Protein AF-A0A2V5LMG5-F1 (afdb_monomer)

Solvent-accessible surface area (backbone atoms only — not comparable to full-atom values): 3380 Å² total; 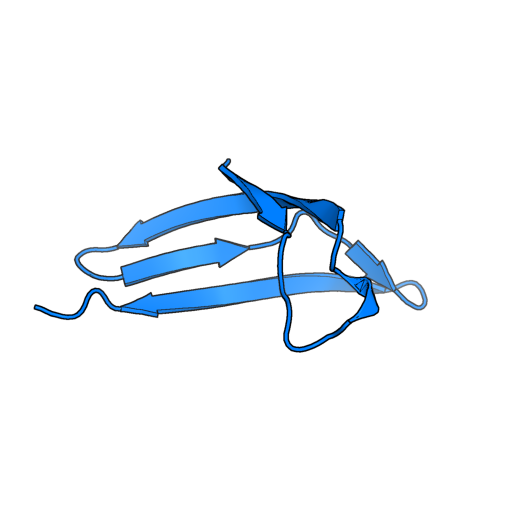per-residue (Å²): 114,49,75,43,76,29,81,72,55,97,55,67,90,49,44,78,38,78,44,63,24,44,69,49,77,58,90,63,30,40,40,36,28,42,65,82,38,80,54,97,91,40,81,45,69,56,75,47,80,44,72,68,81,130

Mean predicted aligned error: 3.39 Å

Nearest PDB structures (foldseek):
  3l1f-assembly1_A-2  TM=6.279E-01  e=4.291E+00  Bos taurus
  4m5t-assembly3_A  TM=6.942E-01  e=6.531E+00  Homo sapiens
  5lum-assembly2_C  TM=6.596E-01  e=9.940E+00  Homo sapiens

Foldseek 3Di:
DDWDQACDDPPRVCHRDIFDWDWDDDPQKIKTKGDFDADPNDTDMDIDIDGDDD

Sequence (54 aa):
TVTHHVRGASYPNWIGSDQLRHFKFDGSRLLLSTPPLVSGGQSLEYVALWERIS

Structure (mmCIF, N/CA/C/O backbone):
data_AF-A0A2V5LMG5-F1
#
_entry.id   AF-A0A2V5LMG5-F1
#
loop_
_atom_site.group_PDB
_atom_site.id
_atom_site.type_symbol
_atom_site.label_atom_id
_atom_site.label_alt_id
_atom_site.label_comp_id
_atom_site.label_asym_id
_atom_site.label_entity_id
_atom_site.label_seq_id
_atom_site.pdbx_PDB_ins_code
_atom_site.Cartn_x
_atom_site.Cartn_y
_atom_site.Cartn_z
_atom_site.occupancy
_atom_site.B_iso_or_equiv
_atom_site.auth_seq_id
_atom_site.auth_comp_id
_atom_site.auth_asym_id
_atom_site.auth_atom_id
_atom_site.pdbx_PDB_model_num
ATOM 1 N N . THR A 1 1 ? -3.623 -8.826 2.608 1.00 95.00 1 THR A N 1
ATOM 2 C CA . THR A 1 1 ? -3.109 -7.897 1.576 1.00 95.00 1 THR A CA 1
ATOM 3 C C . THR A 1 1 ? -4.266 -7.355 0.763 1.00 95.00 1 THR A C 1
ATOM 5 O O . THR A 1 1 ? -5.342 -7.938 0.801 1.00 95.00 1 THR A O 1
ATOM 8 N N . VAL A 1 2 ? -4.064 -6.246 0.056 1.00 97.12 2 VAL A N 1
ATOM 9 C CA . VAL A 1 2 ? -5.013 -5.675 -0.911 1.00 97.12 2 VAL A CA 1
ATOM 10 C C . VAL A 1 2 ? -4.280 -5.412 -2.226 1.00 97.12 2 VAL A C 1
ATOM 12 O O . VAL A 1 2 ? -3.130 -4.972 -2.202 1.00 97.12 2 VAL A O 1
ATOM 15 N N . THR A 1 3 ? -4.928 -5.684 -3.358 1.00 97.12 3 THR A N 1
ATOM 16 C CA . THR A 1 3 ? -4.400 -5.364 -4.691 1.00 97.12 3 THR A CA 1
ATOM 17 C C . THR A 1 3 ? -5.198 -4.212 -5.277 1.00 97.12 3 THR A C 1
ATOM 19 O O . THR A 1 3 ? -6.417 -4.296 -5.401 1.00 97.12 3 THR A O 1
ATOM 22 N N . HIS A 1 4 ? -4.509 -3.133 -5.637 1.00 95.75 4 HIS A N 1
ATOM 23 C CA . HIS A 1 4 ? -5.107 -2.020 -6.363 1.00 95.75 4 HIS A CA 1
ATOM 24 C C . HIS A 1 4 ? -4.851 -2.203 -7.858 1.00 95.75 4 HIS A C 1
ATOM 26 O O . HIS A 1 4 ? -3.697 -2.240 -8.277 1.00 95.75 4 HIS A O 1
ATOM 32 N N . HIS A 1 5 ? -5.917 -2.277 -8.652 1.00 97.56 5 HIS A N 1
ATOM 33 C CA . HIS A 1 5 ? -5.841 -2.231 -10.112 1.00 97.56 5 HIS A CA 1
ATOM 34 C C . HIS A 1 5 ? -5.865 -0.764 -10.550 1.00 97.56 5 HIS A C 1
ATOM 36 O O . HIS A 1 5 ? -6.927 -0.135 -10.604 1.00 97.56 5 HIS A O 1
ATOM 42 N N . VAL A 1 6 ? -4.692 -0.177 -10.789 1.00 96.50 6 VAL A N 1
ATOM 43 C CA . VAL A 1 6 ? -4.551 1.277 -10.942 1.00 96.50 6 VAL A CA 1
ATOM 44 C C . VAL A 1 6 ? -5.101 1.727 -12.294 1.00 96.50 6 VAL A C 1
ATOM 46 O O . VAL A 1 6 ? -4.550 1.410 -13.344 1.00 96.50 6 VAL A O 1
ATOM 49 N N . ARG A 1 7 ? -6.182 2.513 -12.282 1.00 97.44 7 ARG A N 1
ATOM 50 C CA . ARG A 1 7 ? -6.768 3.117 -13.497 1.00 97.44 7 ARG A CA 1
ATOM 51 C C . ARG A 1 7 ? -6.330 4.562 -13.730 1.00 97.44 7 ARG A C 1
ATOM 53 O O . ARG A 1 7 ? 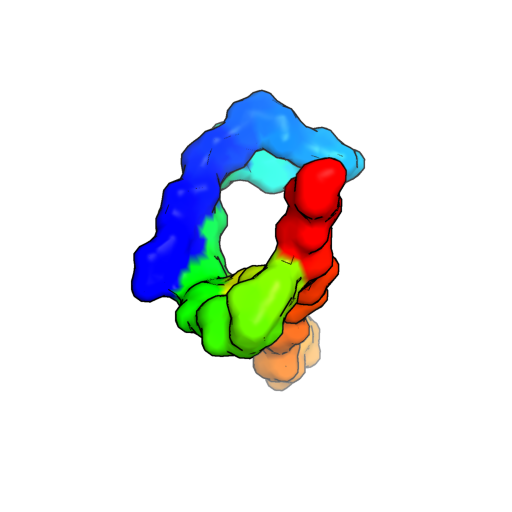-6.328 5.017 -14.865 1.00 97.44 7 ARG A O 1
ATOM 60 N N . GLY A 1 8 ? -5.933 5.259 -12.668 1.00 96.06 8 GLY A N 1
ATOM 61 C CA . GLY A 1 8 ? -5.418 6.624 -12.701 1.00 96.06 8 GLY A CA 1
ATOM 62 C C . GLY A 1 8 ? -4.431 6.837 -11.558 1.00 96.06 8 GLY A C 1
ATOM 63 O O . GLY A 1 8 ? -4.575 6.231 -10.496 1.00 96.06 8 GLY A O 1
ATOM 64 N N . ALA A 1 9 ? -3.414 7.664 -11.786 1.00 95.06 9 ALA A N 1
ATOM 65 C CA . ALA A 1 9 ? -2.378 7.958 -10.805 1.00 95.06 9 ALA A CA 1
ATOM 66 C C . ALA A 1 9 ? -1.777 9.346 -11.047 1.00 95.06 9 ALA A C 1
ATOM 68 O O . ALA A 1 9 ? -1.689 9.799 -12.186 1.00 95.06 9 ALA A O 1
ATOM 69 N N . SER A 1 10 ? -1.317 9.993 -9.974 1.00 92.56 10 SER A N 1
ATOM 70 C CA . SER A 1 10 ? -0.535 11.235 -10.054 1.00 92.56 10 SER A CA 1
ATOM 71 C C . SER A 1 10 ? 0.856 11.011 -10.649 1.00 92.56 10 SER A C 1
ATOM 73 O O . SER A 1 10 ? 1.426 11.926 -11.234 1.00 92.56 10 SER A O 1
ATOM 75 N N . TYR A 1 11 ? 1.385 9.790 -10.527 1.00 92.00 11 TYR A N 1
ATOM 76 C CA . TYR A 1 11 ? 2.570 9.347 -11.244 1.00 92.00 11 TYR A CA 1
ATOM 77 C C . TYR A 1 11 ? 2.151 8.443 -12.415 1.00 92.00 11 TYR A C 1
ATOM 79 O O . TYR A 1 11 ? 1.763 7.293 -12.180 1.00 92.00 11 TYR A O 1
ATOM 87 N N . PRO A 1 12 ? 2.201 8.931 -13.672 1.00 95.38 12 PRO A N 1
ATOM 88 C CA . PRO A 1 12 ? 1.605 8.242 -14.820 1.00 95.38 12 PRO A CA 1
ATOM 89 C C . PRO A 1 12 ? 2.099 6.809 -15.039 1.00 95.38 12 PRO A C 1
ATOM 91 O O . PRO A 1 12 ? 1.332 5.959 -15.481 1.00 95.38 12 PRO A O 1
ATOM 94 N N . ASN A 1 13 ? 3.344 6.512 -14.657 1.00 94.50 13 ASN A N 1
ATOM 95 C CA . ASN A 1 13 ? 3.950 5.188 -14.827 1.00 94.50 13 ASN A CA 1
ATOM 96 C C . ASN A 1 13 ? 3.253 4.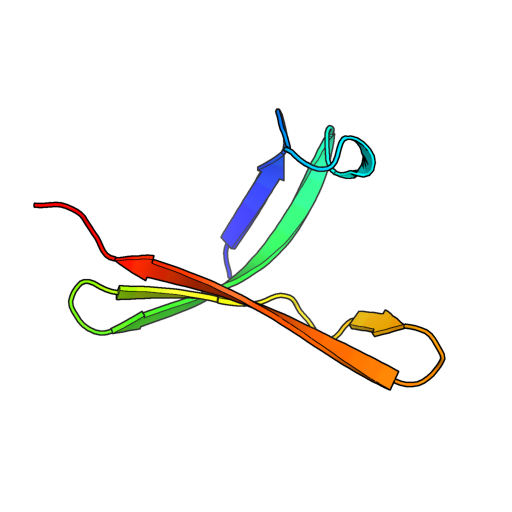074 -14.027 1.00 94.50 13 ASN A C 1
ATOM 98 O O . ASN A 1 13 ? 3.532 2.900 -14.248 1.00 94.50 13 ASN A O 1
ATOM 102 N N . TRP A 1 14 ? 2.376 4.410 -13.078 1.00 92.62 14 TRP A N 1
ATOM 103 C CA . TRP A 1 14 ? 1.614 3.418 -12.318 1.00 92.62 14 TRP A CA 1
ATOM 104 C C . TRP A 1 14 ? 0.296 3.014 -12.978 1.00 92.62 14 TRP A C 1
ATOM 106 O O . TRP A 1 14 ? -0.299 2.016 -12.571 1.00 92.62 14 TRP A O 1
ATOM 116 N N . ILE A 1 15 ? -0.186 3.764 -13.968 1.00 97.62 15 ILE A N 1
ATOM 117 C CA . ILE A 1 15 ? -1.463 3.482 -14.627 1.00 97.62 15 ILE A CA 1
ATOM 118 C C . ILE A 1 15 ? -1.390 2.128 -15.343 1.00 97.62 15 ILE A C 1
ATOM 120 O O . ILE A 1 15 ? -0.428 1.833 -16.044 1.00 97.62 15 ILE A O 1
ATOM 124 N N . GLY A 1 16 ? -2.414 1.296 -15.153 1.00 97.12 16 GLY A N 1
ATOM 125 C CA . GLY A 1 16 ? -2.502 -0.055 -15.708 1.00 97.12 16 GLY A CA 1
ATOM 126 C C . GLY A 1 16 ? -1.772 -1.130 -14.899 1.00 97.12 16 GLY A C 1
ATOM 127 O O . GLY A 1 16 ? -1.864 -2.299 -15.259 1.00 97.12 16 GLY A O 1
ATOM 128 N N . SER A 1 17 ? -1.074 -0.765 -13.817 1.00 95.62 17 SER A N 1
ATOM 129 C CA . SER A 1 17 ? -0.373 -1.727 -12.962 1.00 95.62 17 SER A CA 1
ATOM 130 C C . SER A 1 17 ? -1.255 -2.302 -11.853 1.00 95.62 17 SER A C 1
ATOM 132 O O . SER A 1 17 ? -2.158 -1.635 -11.336 1.00 95.62 17 SER A O 1
ATOM 134 N N . ASP A 1 18 ? -0.921 -3.526 -11.443 1.00 96.56 18 ASP A N 1
ATOM 135 C CA . ASP A 1 18 ? -1.444 -4.149 -10.234 1.00 96.56 18 ASP A CA 1
ATOM 136 C C . ASP A 1 18 ? -0.502 -3.877 -9.066 1.00 96.56 18 ASP A C 1
ATOM 138 O O . ASP A 1 18 ? 0.694 -4.173 -9.099 1.00 96.56 18 ASP A O 1
ATOM 142 N N . GLN A 1 19 ? -1.057 -3.298 -8.009 1.00 94.62 19 GLN A N 1
ATOM 143 C CA . GLN A 1 19 ? -0.300 -2.808 -6.872 1.00 94.62 19 GLN A CA 1
ATOM 144 C C . GLN A 1 19 ? -0.692 -3.548 -5.594 1.00 94.62 19 GLN A C 1
ATOM 146 O O . GLN A 1 19 ? -1.667 -3.199 -4.924 1.00 94.62 19 GLN A O 1
ATOM 151 N N . LEU A 1 20 ? 0.109 -4.559 -5.245 1.00 96.31 20 LEU A N 1
ATOM 152 C CA . LEU A 1 20 ? -0.015 -5.298 -3.990 1.00 96.31 20 LEU A CA 1
ATOM 153 C C . LEU A 1 20 ? 0.396 -4.417 -2.803 1.00 96.31 20 LEU A C 1
ATOM 155 O O . LEU A 1 20 ? 1.422 -3.730 -2.848 1.00 96.31 20 LEU A O 1
ATOM 159 N N . ARG A 1 21 ? -0.402 -4.454 -1.734 1.00 97.38 21 ARG A N 1
ATOM 160 C CA . ARG A 1 21 ? -0.135 -3.776 -0.463 1.00 97.38 21 ARG A CA 1
ATOM 161 C C . ARG A 1 21 ? -0.432 -4.680 0.734 1.00 97.38 21 ARG A C 1
ATOM 163 O O . ARG A 1 21 ? -1.436 -5.403 0.753 1.00 97.38 21 ARG A O 1
ATOM 170 N N . HIS A 1 22 ? 0.397 -4.603 1.767 1.00 97.88 22 HIS A N 1
ATOM 171 C CA . HIS A 1 22 ? 0.000 -4.978 3.123 1.00 97.88 22 HIS A CA 1
ATOM 172 C C . HIS A 1 22 ? -0.931 -3.900 3.682 1.00 97.88 22 HIS A C 1
ATOM 174 O O . HIS A 1 22 ? -0.850 -2.743 3.271 1.00 97.88 22 HIS A O 1
ATOM 180 N N . PHE A 1 23 ? -1.834 -4.274 4.589 1.00 97.75 23 PHE A N 1
ATOM 181 C CA . PHE A 1 23 ? -2.718 -3.310 5.232 1.00 97.75 23 PHE A CA 1
ATOM 182 C C . PHE A 1 23 ? -2.918 -3.617 6.712 1.00 97.75 23 PHE A C 1
ATOM 184 O O . PHE A 1 23 ? -2.905 -4.782 7.113 1.00 97.75 23 PHE A O 1
ATOM 191 N N . LYS A 1 24 ? -3.140 -2.568 7.506 1.00 98.06 24 LYS A N 1
ATOM 192 C CA . LYS A 1 24 ? -3.522 -2.655 8.917 1.00 98.06 24 LYS A CA 1
ATOM 193 C C . LYS A 1 24 ? -4.513 -1.543 9.249 1.00 98.06 24 LYS A C 1
ATOM 195 O O . LYS A 1 24 ? -4.288 -0.393 8.882 1.00 98.06 24 LYS A O 1
ATOM 200 N N . PHE A 1 25 ? -5.576 -1.894 9.965 1.00 97.38 25 PHE A N 1
ATOM 201 C CA . PHE A 1 25 ? -6.471 -0.918 10.580 1.00 97.38 25 PHE A CA 1
ATOM 202 C C . PHE A 1 25 ? -6.034 -0.624 12.015 1.00 97.38 25 PHE A C 1
ATOM 204 O O . PHE A 1 25 ? -5.613 -1.529 12.738 1.00 97.38 25 PHE A O 1
ATOM 211 N N . ASP A 1 26 ? -6.151 0.639 12.408 1.00 96.38 26 ASP A N 1
ATOM 212 C CA . ASP A 1 26 ? -5.928 1.123 13.768 1.00 96.38 26 ASP A CA 1
ATOM 213 C C . ASP A 1 26 ? -6.972 2.200 14.084 1.00 96.38 26 ASP A C 1
ATOM 215 O O . ASP A 1 26 ? -6.848 3.356 13.676 1.00 96.38 26 ASP A O 1
ATOM 219 N N . GLY A 1 27 ? -8.073 1.790 14.717 1.00 96.50 27 GLY A N 1
ATOM 220 C CA . GLY A 1 27 ? -9.246 2.643 14.896 1.00 96.50 27 GLY A CA 1
ATOM 221 C C . GLY A 1 27 ? -9.798 3.136 13.554 1.00 96.50 27 GLY A C 1
ATOM 222 O O . GLY A 1 27 ? -10.227 2.344 12.715 1.00 96.50 27 GLY A O 1
ATOM 223 N N . SER A 1 28 ? -9.786 4.453 13.353 1.00 97.25 28 SER A N 1
ATOM 224 C CA . SER A 1 28 ? -10.207 5.136 12.122 1.00 97.25 28 SER A CA 1
ATOM 225 C C . SER A 1 28 ? -9.095 5.271 11.075 1.00 97.25 28 SER A C 1
ATOM 227 O O . SER A 1 28 ? -9.341 5.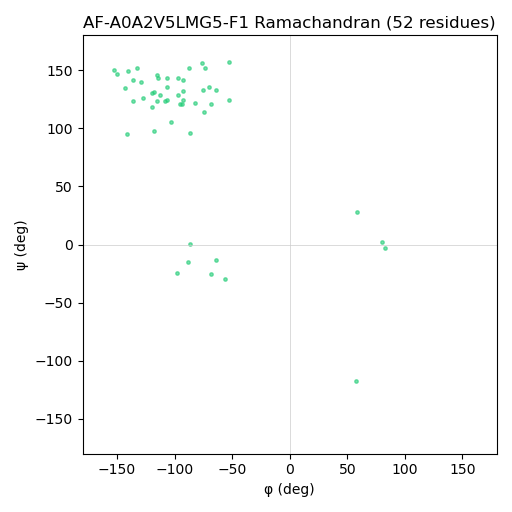797 9.986 1.00 97.25 28 SER A O 1
ATOM 229 N N . ARG A 1 29 ? -7.891 4.762 11.360 1.00 98.06 29 ARG A N 1
ATOM 230 C CA . ARG A 1 29 ? -6.752 4.798 10.442 1.00 98.06 29 ARG A CA 1
ATOM 231 C C . ARG A 1 29 ? -6.600 3.508 9.655 1.00 98.06 29 ARG A C 1
ATOM 233 O O . ARG A 1 29 ? -6.761 2.409 10.183 1.00 98.06 29 ARG A O 1
ATOM 240 N N . LE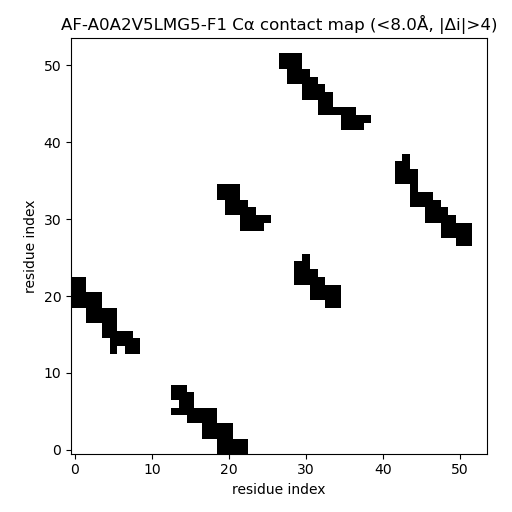U A 1 30 ? -6.204 3.657 8.398 1.00 97.94 30 LEU A N 1
ATOM 241 C CA . LEU A 1 30 ? -5.767 2.581 7.518 1.00 97.94 30 LEU A CA 1
ATOM 242 C C . LEU A 1 30 ? -4.326 2.852 7.089 1.00 97.94 30 LEU A C 1
ATOM 244 O O . LEU A 1 30 ? -4.041 3.843 6.419 1.00 97.94 30 LEU A O 1
ATOM 248 N N . LEU A 1 31 ? -3.427 1.942 7.442 1.00 98.12 31 LEU A N 1
ATOM 249 C CA . LEU A 1 31 ? -2.060 1.924 6.946 1.00 98.12 31 LEU A CA 1
ATOM 250 C C . LEU A 1 31 ? -1.961 0.938 5.784 1.00 98.12 31 LEU A C 1
ATOM 252 O O . LEU A 1 31 ? -2.364 -0.216 5.924 1.00 98.12 31 LEU A O 1
ATOM 256 N N . LEU A 1 32 ? -1.413 1.385 4.656 1.00 98.00 32 LEU A N 1
ATOM 257 C CA . LEU A 1 32 ? -1.083 0.570 3.488 1.00 98.00 32 LEU A CA 1
ATOM 258 C C . LEU 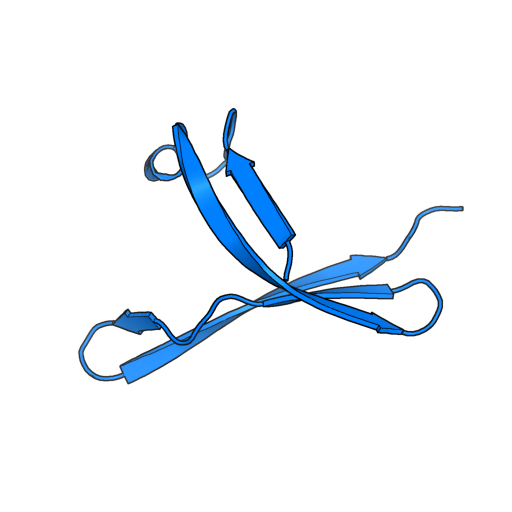A 1 32 ? 0.424 0.617 3.256 1.00 98.00 32 LEU A C 1
ATOM 260 O O . LEU A 1 32 ? 0.981 1.710 3.192 1.00 98.00 32 LEU A O 1
ATOM 264 N N . SER A 1 33 ? 1.075 -0.529 3.066 1.00 97.25 33 SER A N 1
ATOM 265 C CA . 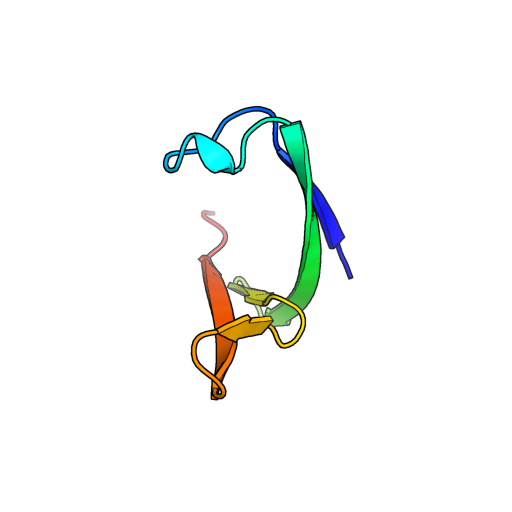SER A 1 33 ? 2.504 -0.565 2.740 1.00 97.25 33 SER A CA 1
ATOM 266 C C . SER A 1 33 ? 2.837 -1.493 1.579 1.00 97.25 33 SER A C 1
ATOM 268 O O . SER A 1 33 ? 2.097 -2.435 1.288 1.00 97.25 33 SER A O 1
ATOM 270 N N . THR A 1 34 ? 3.906 -1.200 0.841 1.00 95.81 34 THR A N 1
ATOM 271 C CA . THR A 1 34 ? 4.385 -2.083 -0.232 1.00 95.81 34 THR A CA 1
ATOM 272 C C . THR A 1 34 ? 5.122 -3.289 0.351 1.00 95.81 34 THR A C 1
ATOM 274 O O . THR A 1 34 ? 5.694 -3.197 1.434 1.00 95.81 34 THR A O 1
ATOM 277 N N . PRO A 1 35 ? 5.203 -4.419 -0.370 1.00 93.44 35 PRO A N 1
ATOM 278 C CA . PRO A 1 35 ? 6.291 -5.363 -0.141 1.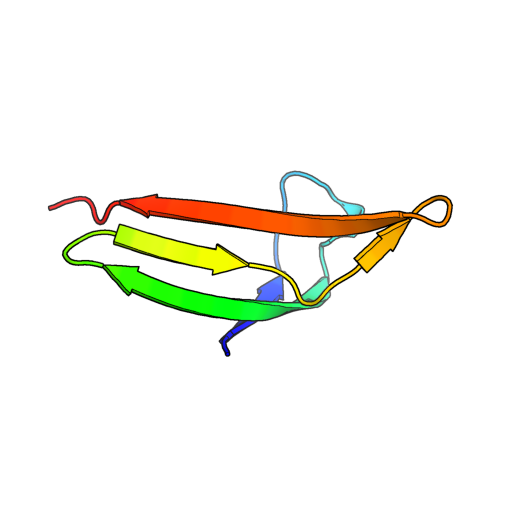00 93.44 35 PRO A CA 1
ATOM 279 C C . PRO A 1 35 ? 7.655 -4.643 -0.220 1.00 93.44 35 PRO A C 1
ATOM 281 O O . PRO A 1 35 ? 7.732 -3.594 -0.872 1.00 93.44 35 PRO A O 1
ATOM 284 N N . PRO A 1 36 ? 8.721 -5.178 0.402 1.00 91.75 36 PRO A N 1
ATOM 285 C CA . PRO A 1 36 ? 10.063 -4.620 0.271 1.00 91.75 36 PRO A CA 1
ATOM 286 C C . PRO A 1 36 ? 10.456 -4.464 -1.202 1.00 91.75 36 PRO A C 1
ATOM 288 O O . PRO A 1 36 ? 10.400 -5.419 -1.978 1.00 91.75 36 PRO A O 1
ATOM 291 N N . LEU A 1 37 ? 10.833 -3.250 -1.588 1.00 88.69 37 LEU A N 1
ATOM 292 C CA . LEU A 1 37 ? 11.288 -2.903 -2.930 1.00 88.69 37 LEU A CA 1
ATOM 293 C C . LEU A 1 37 ? 12.794 -2.688 -2.891 1.00 88.69 37 LEU A C 1
ATOM 295 O O . LEU A 1 37 ? 13.293 -1.997 -2.011 1.00 88.69 37 LEU A O 1
ATOM 299 N N . VAL A 1 38 ? 13.525 -3.228 -3.859 1.00 86.06 38 VAL A N 1
ATOM 300 C CA . VAL A 1 38 ? 14.963 -2.960 -3.973 1.00 86.06 38 VAL A CA 1
ATOM 301 C C . VAL A 1 38 ? 15.169 -1.793 -4.930 1.00 86.06 38 VAL A C 1
ATOM 303 O O . VAL A 1 38 ? 14.787 -1.869 -6.095 1.00 86.06 38 VAL A O 1
ATOM 306 N N . SER A 1 39 ? 15.792 -0.719 -4.449 1.00 80.88 39 SER A N 1
ATOM 307 C CA . SER A 1 39 ? 16.173 0.440 -5.258 1.00 80.88 39 SER A CA 1
ATOM 308 C C . SER A 1 39 ? 17.587 0.874 -4.895 1.00 80.88 39 SER A C 1
ATOM 310 O O . SER A 1 39 ? 17.889 1.101 -3.726 1.00 80.88 39 SER A O 1
ATOM 312 N N . GLY A 1 40 ? 18.486 0.928 -5.882 1.00 83.69 40 GLY A N 1
ATOM 313 C CA . GLY A 1 40 ? 19.886 1.317 -5.660 1.00 83.69 40 GLY A CA 1
ATOM 314 C C . GLY A 1 40 ? 20.642 0.443 -4.647 1.00 83.69 40 GLY A C 1
ATOM 315 O O . GLY A 1 40 ? 21.537 0.935 -3.970 1.00 83.69 40 GLY A O 1
ATOM 316 N N . GLY A 1 41 ? 20.262 -0.832 -4.497 1.00 89.94 41 GLY A N 1
ATOM 317 C CA . GLY A 1 41 ? 20.847 -1.744 -3.504 1.00 89.94 41 GLY A CA 1
ATOM 318 C C . GLY A 1 41 ? 20.300 -1.584 -2.080 1.00 89.94 41 GLY A C 1
ATOM 319 O O . GLY A 1 41 ? 20.730 -2.307 -1.186 1.00 89.94 41 GLY A O 1
ATOM 320 N N . GLN A 1 42 ? 19.338 -0.684 -1.862 1.00 89.50 42 GLN A N 1
ATOM 321 C CA . GLN A 1 42 ? 18.651 -0.512 -0.584 1.00 89.50 42 GLN A CA 1
ATOM 322 C C . GLN A 1 42 ? 17.230 -1.070 -0.648 1.00 89.50 42 GLN A C 1
ATOM 324 O O . GLN A 1 42 ? 16.545 -0.954 -1.666 1.00 89.50 42 GLN A O 1
ATOM 329 N N . SER A 1 43 ? 16.790 -1.673 0.456 1.00 89.94 43 SER A N 1
ATOM 330 C CA . SER A 1 43 ? 15.398 -2.081 0.632 1.00 89.94 43 SER A CA 1
ATOM 331 C C . SER A 1 43 ? 14.576 -0.880 1.089 1.00 89.94 43 SER A C 1
ATOM 333 O O . SER A 1 43 ? 14.860 -0.291 2.129 1.00 89.94 43 SER A O 1
ATOM 335 N N . LEU A 1 44 ? 13.549 -0.539 0.321 1.00 91.38 44 LEU A N 1
ATOM 336 C CA . LEU A 1 44 ? 12.601 0.533 0.587 1.00 91.38 44 LEU A CA 1
ATOM 337 C C . LEU A 1 44 ? 11.207 -0.048 0.809 1.00 91.38 44 LEU A C 1
ATOM 339 O O . LEU A 1 44 ? 10.797 -1.009 0.157 1.00 91.38 44 LEU A O 1
ATOM 343 N N . GLU A 1 45 ? 10.452 0.589 1.691 1.00 93.44 45 GLU A N 1
ATOM 344 C CA . GLU A 1 45 ? 9.031 0.336 1.884 1.00 93.44 45 GLU A CA 1
ATOM 345 C C . GLU A 1 45 ? 8.295 1.672 1.788 1.00 93.44 45 GLU A C 1
ATOM 347 O O . GLU A 1 45 ? 8.640 2.631 2.479 1.00 93.44 45 GLU A O 1
ATOM 352 N N . TYR A 1 46 ? 7.286 1.749 0.919 1.00 92.31 46 TYR A N 1
ATOM 353 C CA . TYR A 1 46 ? 6.413 2.918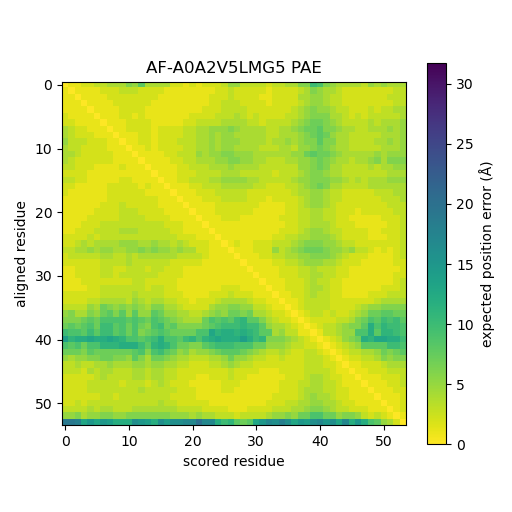 0.856 1.00 92.31 46 TYR A CA 1
ATOM 354 C C . TYR A 1 46 ? 5.195 2.691 1.737 1.00 92.31 46 TYR A C 1
ATOM 356 O O . TYR A 1 46 ? 4.534 1.659 1.614 1.00 92.31 46 TYR A O 1
ATOM 364 N N . VAL A 1 47 ? 4.871 3.681 2.569 1.00 95.69 47 VAL A N 1
ATOM 365 C CA . VAL A 1 47 ? 3.729 3.649 3.488 1.00 95.69 47 VAL A CA 1
ATOM 366 C C . VAL A 1 47 ? 2.771 4.793 3.167 1.00 95.69 47 VAL A C 1
ATOM 368 O O . VAL A 1 47 ? 3.184 5.945 3.057 1.00 95.69 47 VAL A O 1
ATOM 371 N N . ALA A 1 48 ? 1.485 4.474 3.041 1.00 95.25 48 ALA A N 1
ATOM 372 C CA . ALA A 1 48 ? 0.395 5.436 2.946 1.00 95.25 48 ALA A CA 1
ATOM 373 C C . ALA A 1 48 ? -0.520 5.288 4.166 1.00 95.25 48 ALA A C 1
ATOM 375 O O . ALA A 1 48 ? -1.041 4.202 4.425 1.00 95.25 48 ALA A O 1
ATOM 376 N N . LEU A 1 49 ? -0.715 6.382 4.900 1.00 97.69 49 LEU A N 1
ATOM 377 C CA . LEU A 1 49 ? -1.618 6.446 6.044 1.00 97.69 49 LEU A CA 1
ATOM 378 C C . LEU A 1 49 ? -2.869 7.234 5.659 1.00 97.69 49 LEU A C 1
ATOM 380 O O . LEU A 1 49 ? -2.776 8.380 5.224 1.00 97.69 49 LEU A O 1
ATOM 384 N N . TRP A 1 50 ? -4.024 6.612 5.844 1.00 97.81 50 TRP A N 1
ATOM 385 C CA . TRP A 1 50 ? -5.336 7.202 5.618 1.00 97.81 50 TRP A CA 1
ATOM 386 C C . TRP A 1 50 ? -6.083 7.327 6.938 1.00 97.81 50 TRP A C 1
ATOM 388 O O . TRP A 1 50 ? -6.011 6.431 7.775 1.00 97.81 50 TRP A O 1
ATOM 398 N N . GLU A 1 51 ? -6.837 8.409 7.091 1.00 98.00 51 GLU A N 1
ATOM 399 C CA . GLU A 1 51 ? -7.794 8.615 8.176 1.00 98.00 51 GLU A CA 1
ATOM 400 C C . GLU A 1 51 ? -9.195 8.620 7.562 1.00 98.00 51 GLU A C 1
ATOM 402 O O . GLU A 1 51 ? -9.450 9.326 6.581 1.00 98.00 51 GLU A O 1
ATOM 407 N N . ARG A 1 52 ? -10.106 7.812 8.103 1.00 97.00 52 ARG A N 1
ATOM 408 C CA . ARG A 1 52 ? -11.496 7.797 7.655 1.00 97.00 52 ARG A CA 1
ATOM 409 C C . ARG A 1 52 ? -12.164 9.117 8.040 1.00 97.00 52 ARG A C 1
ATOM 411 O O . ARG A 1 52 ? -12.282 9.430 9.219 1.00 97.00 52 ARG A O 1
ATOM 418 N N . ILE A 1 53 ? -12.655 9.846 7.044 1.00 94.75 53 ILE A N 1
ATOM 419 C CA . ILE A 1 53 ? -13.483 11.037 7.258 1.00 94.75 53 ILE A CA 1
ATOM 420 C C . ILE A 1 53 ? -14.892 10.573 7.668 1.00 94.75 53 ILE A C 1
ATOM 422 O O . ILE A 1 53 ? -15.423 9.629 7.073 1.00 94.75 53 ILE A O 1
ATOM 426 N N . SER A 1 54 ? -15.437 11.179 8.726 1.00 83.69 54 SER A N 1
ATOM 427 C CA . SER A 1 54 ? -16.750 10.878 9.317 1.00 83.69 54 SER A CA 1
ATOM 428 C C . SER A 1 54 ? -17.909 11.443 8.511 1.00 83.69 54 SER A C 1
ATOM 430 O O . SER A 1 54 ? -17.804 12.639 8.156 1.00 83.69 54 SER A O 1
#

Radius of gyration: 12.79 Å; Cα contacts (8 Å, |Δi|>4): 87; chains: 1; bounding box: 38×19×31 Å

Secondary structure (DSSP, 8-state):
-EEEE-S--SSGGGTT-EEEEEEEEETTEEEEEPPPEEETTEEE--EEEEE---

pLDDT: mean 94.58, std 4.0, range [80.88, 98.12]